Protein AF-A0A066UGZ7-F1 (afdb_monomer)

Foldseek 3Di:
DPQFDPC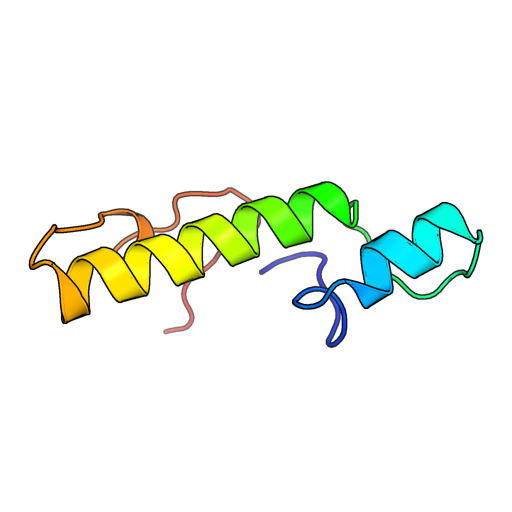LLDCPQVVCVVVVNPDTGPDRSVVSPVVSCLVVVQVCCCPVVVDHDCCVVDPPDPRDDDDD

InterPro domains:
  IPR029058 Alpha/Beta hydrolase fold [G3DSA:3.40.50.1820] (1-59)

Sequence (68 aa):
MAGTQHASFTDVGLLAEEFGVPIGGPNAAARASEITRAYVHAFFDQHLRGEARPVLDQPGYPEVSFCR

Secondary structure (DSSP, 8-state):
-TT--GGGGSTHHHHHHHTT-----SS-HHHHHHHHHHHHHHHHIIIII----GGGTS--STT-----

Structure (mmCIF, N/CA/C/O backbone):
data_AF-A0A066UGZ7-F1
#
_entry.id   AF-A0A066UGZ7-F1
#
loop_
_atom_site.group_PDB
_atom_site.id
_atom_site.type_symbol
_atom_site.label_atom_id
_atom_site.label_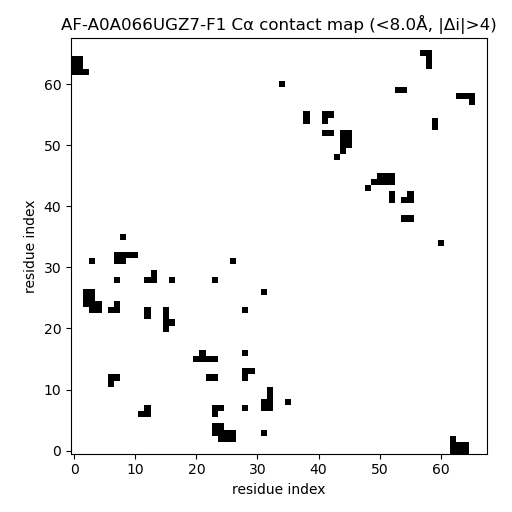alt_id
_atom_site.label_comp_id
_atom_site.label_asym_id
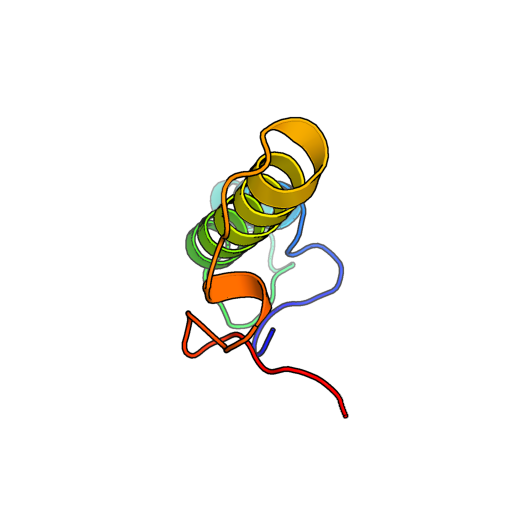_atom_site.label_entity_id
_atom_site.label_seq_id
_atom_site.pdbx_PDB_ins_code
_atom_site.Cartn_x
_atom_site.Cartn_y
_atom_site.Cartn_z
_atom_site.occupancy
_atom_site.B_iso_or_equiv
_atom_site.auth_seq_id
_atom_site.auth_comp_id
_atom_site.auth_asym_id
_atom_si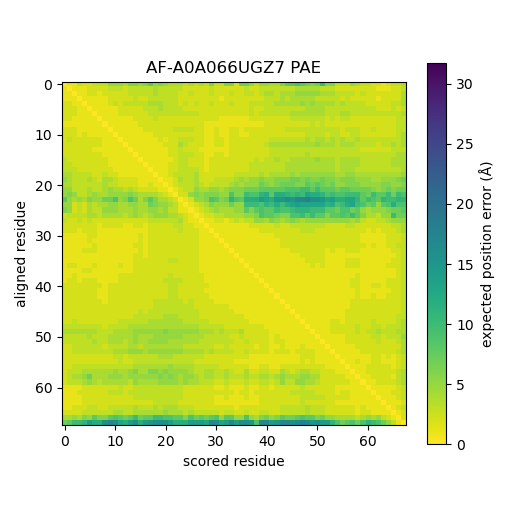te.auth_atom_id
_atom_site.pdbx_PDB_model_num
ATOM 1 N N . MET A 1 1 ? 7.169 -4.381 2.401 1.00 91.62 1 MET A N 1
ATOM 2 C CA . MET A 1 1 ? 6.572 -5.214 1.343 1.00 91.62 1 MET A CA 1
ATOM 3 C C . MET A 1 1 ? 7.699 -5.757 0.476 1.00 91.62 1 MET A C 1
ATOM 5 O O . MET A 1 1 ? 8.505 -4.976 -0.014 1.00 91.62 1 MET A O 1
ATOM 9 N N . ALA A 1 2 ? 7.842 -7.075 0.376 1.00 95.25 2 ALA A N 1
ATOM 10 C CA . ALA A 1 2 ? 8.840 -7.720 -0.463 1.00 95.25 2 ALA A CA 1
ATOM 11 C C . ALA A 1 2 ? 8.534 -7.442 -1.938 1.00 95.25 2 ALA A C 1
ATOM 13 O O . ALA A 1 2 ? 7.372 -7.432 -2.333 1.00 95.25 2 ALA A O 1
ATOM 14 N N . GLY A 1 3 ? 9.573 -7.201 -2.737 1.00 93.62 3 GLY A N 1
ATOM 15 C CA . GLY A 1 3 ? 9.454 -7.018 -4.185 1.00 93.62 3 GLY A CA 1
ATOM 16 C C . GLY A 1 3 ? 8.897 -5.671 -4.665 1.00 93.62 3 GLY A C 1
ATOM 17 O O . GLY A 1 3 ? 8.640 -5.507 -5.856 1.00 93.62 3 GLY A O 1
ATOM 18 N N . THR A 1 4 ? 8.756 -4.684 -3.777 1.00 94.56 4 THR A N 1
ATOM 19 C CA . THR A 1 4 ? 8.442 -3.290 -4.137 1.00 94.56 4 THR A CA 1
ATOM 20 C C . THR A 1 4 ? 9.672 -2.392 -4.121 1.00 94.56 4 THR A C 1
ATOM 22 O O . THR A 1 4 ? 10.598 -2.615 -3.344 1.00 94.56 4 THR A O 1
ATOM 25 N N . GLN A 1 5 ? 9.640 -1.327 -4.921 1.00 92.25 5 GLN A N 1
ATOM 26 C CA . GLN A 1 5 ? 10.574 -0.201 -4.854 1.00 92.25 5 GLN A CA 1
ATOM 27 C C . GLN A 1 5 ? 9.872 1.057 -4.321 1.00 92.25 5 GLN A C 1
ATOM 29 O O . GLN A 1 5 ? 8.671 1.043 -4.061 1.00 92.25 5 GLN A O 1
ATOM 34 N N . HIS A 1 6 ? 10.612 2.163 -4.193 1.00 93.06 6 HIS A N 1
ATOM 35 C CA . HIS A 1 6 ? 10.088 3.439 -3.690 1.00 93.06 6 HIS A CA 1
ATOM 36 C C . HIS A 1 6 ? 8.801 3.885 -4.408 1.00 93.06 6 HIS A C 1
ATOM 38 O O . HIS A 1 6 ? 7.828 4.259 -3.762 1.00 93.06 6 HIS A O 1
ATOM 44 N N . ALA A 1 7 ? 8.767 3.778 -5.740 1.00 92.88 7 ALA A N 1
ATOM 45 C CA . ALA A 1 7 ? 7.635 4.228 -6.550 1.00 92.88 7 ALA A CA 1
ATOM 46 C C . ALA A 1 7 ? 6.432 3.261 -6.563 1.00 92.88 7 ALA A C 1
ATOM 48 O O . ALA A 1 7 ? 5.367 3.627 -7.059 1.00 92.88 7 ALA A O 1
ATOM 49 N N . SER A 1 8 ? 6.563 2.047 -6.015 1.00 93.25 8 SER A N 1
ATOM 50 C CA . SER A 1 8 ? 5.520 1.009 -6.083 1.00 93.25 8 SER A CA 1
ATOM 51 C C . SER A 1 8 ? 4.234 1.351 -5.321 1.00 93.25 8 SER A C 1
ATOM 53 O O . SER A 1 8 ? 3.217 0.704 -5.542 1.00 93.25 8 SER A O 1
ATOM 55 N N . PHE A 1 9 ? 4.263 2.355 -4.442 1.00 95.88 9 PHE A N 1
ATOM 56 C CA . PHE A 1 9 ? 3.102 2.821 -3.668 1.00 95.88 9 PHE A CA 1
ATOM 57 C C . PHE A 1 9 ? 2.348 3.971 -4.357 1.00 95.88 9 PHE A C 1
ATOM 59 O O . PHE A 1 9 ? 1.578 4.691 -3.727 1.00 95.88 9 PHE A O 1
ATOM 66 N N . THR A 1 10 ? 2.600 4.166 -5.650 1.00 95.50 10 THR A N 1
ATOM 67 C CA . THR A 1 10 ? 1.996 5.195 -6.503 1.00 95.50 10 THR A CA 1
ATOM 68 C C . THR A 1 10 ? 1.580 4.569 -7.833 1.00 95.50 10 THR A C 1
ATOM 70 O O . THR A 1 10 ? 1.927 3.422 -8.117 1.00 95.50 10 THR A O 1
ATOM 73 N N . ASP A 1 11 ? 0.912 5.334 -8.696 1.00 95.69 11 ASP A N 1
ATOM 74 C CA . ASP A 1 11 ? 0.558 4.860 -10.039 1.00 95.69 11 ASP A CA 1
ATOM 75 C C . ASP A 1 11 ? 1.750 4.858 -11.018 1.00 95.69 11 ASP A C 1
ATOM 77 O O . ASP A 1 11 ? 1.602 4.428 -12.159 1.00 95.69 11 ASP A O 1
ATOM 81 N N . VAL A 1 12 ? 2.955 5.271 -10.596 1.00 94.88 12 VAL A N 1
ATOM 82 C CA . VAL A 1 12 ? 4.157 5.258 -11.453 1.00 94.88 12 VAL A CA 1
ATOM 83 C C . VAL A 1 12 ? 4.441 3.863 -12.004 1.00 94.88 12 VAL A C 1
ATOM 85 O O . VAL A 1 12 ? 4.750 3.748 -13.182 1.00 94.88 12 VAL A O 1
ATOM 88 N N . GLY A 1 13 ? 4.306 2.807 -11.192 1.00 93.12 13 GLY A N 1
ATOM 89 C CA . GLY A 1 13 ? 4.511 1.432 -11.663 1.00 93.12 13 GLY A CA 1
ATOM 90 C C . GLY A 1 13 ? 3.481 1.005 -12.713 1.00 93.12 13 GLY A C 1
ATOM 91 O O . GLY A 1 13 ?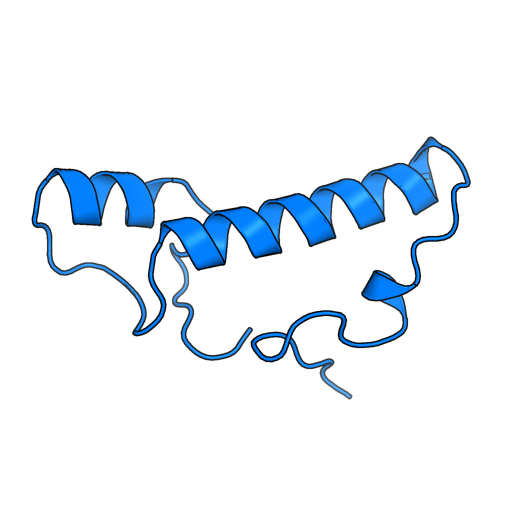 3.844 0.375 -13.698 1.00 93.12 13 GLY A O 1
ATOM 92 N N . LEU A 1 14 ? 2.214 1.398 -12.532 1.00 94.50 14 LEU A N 1
ATOM 93 C CA . LEU A 1 14 ? 1.139 1.100 -13.486 1.00 94.50 14 LEU A CA 1
ATOM 94 C C . LEU A 1 14 ? 1.387 1.802 -14.825 1.00 94.50 14 LEU A C 1
ATOM 96 O O . LEU A 1 14 ? 1.294 1.181 -15.878 1.00 94.50 14 LEU A O 1
ATOM 100 N N . LEU A 1 15 ? 1.748 3.088 -14.781 1.00 95.50 15 LEU A N 1
ATOM 101 C CA . LEU A 1 15 ? 2.073 3.863 -15.978 1.00 95.50 15 LEU A CA 1
ATOM 102 C C . LEU A 1 15 ? 3.353 3.349 -16.651 1.00 95.50 15 LEU A C 1
ATOM 104 O O . LEU A 1 15 ? 3.429 3.301 -17.873 1.00 95.50 15 LEU A O 1
ATOM 108 N N . ALA A 1 16 ? 4.356 2.947 -15.872 1.00 93.50 16 ALA A N 1
ATOM 109 C CA . ALA A 1 16 ? 5.593 2.387 -16.399 1.00 93.50 16 ALA A CA 1
ATOM 110 C C . ALA A 1 16 ? 5.353 1.072 -17.151 1.00 93.50 16 ALA A C 1
ATOM 112 O O . ALA A 1 16 ? 5.868 0.922 -18.255 1.00 93.50 16 ALA A O 1
ATOM 113 N N . GLU A 1 17 ? 4.546 0.157 -16.603 1.00 93.88 17 GLU A N 1
ATOM 114 C CA . GLU A 1 17 ? 4.161 -1.082 -17.291 1.00 93.88 17 GLU A CA 1
ATOM 115 C C . GLU A 1 17 ? 3.380 -0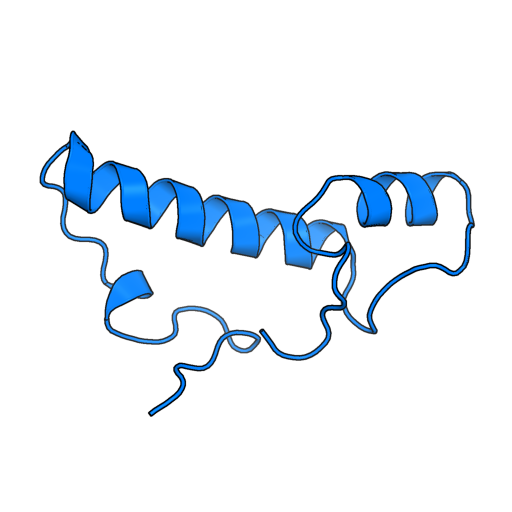.793 -18.580 1.00 93.88 17 GLU A C 1
ATOM 117 O O . GLU A 1 17 ? 3.729 -1.335 -19.628 1.00 93.88 17 GLU A O 1
ATOM 122 N N . GLU A 1 18 ? 2.397 0.113 -18.533 1.00 94.88 18 GLU A N 1
ATOM 123 C CA . GLU A 1 18 ? 1.593 0.503 -19.702 1.00 94.88 18 GLU A CA 1
ATOM 124 C C . GLU A 1 18 ? 2.454 1.086 -20.837 1.00 94.88 18 GLU A C 1
ATOM 126 O O . GLU A 1 18 ? 2.256 0.773 -22.010 1.00 94.88 18 GLU A O 1
ATOM 131 N N . PHE A 1 19 ? 3.449 1.910 -20.498 1.00 95.88 19 PHE A N 1
ATOM 132 C CA . PHE A 1 19 ? 4.335 2.550 -21.476 1.00 95.88 19 PHE A CA 1
ATOM 133 C C . PHE A 1 19 ? 5.626 1.767 -21.767 1.00 95.88 19 PHE A C 1
ATOM 135 O O . PHE A 1 19 ? 6.481 2.258 -22.506 1.00 95.88 19 PHE A O 1
ATOM 142 N N . GLY A 1 20 ? 5.801 0.567 -21.203 1.00 93.31 20 GLY A N 1
ATOM 143 C CA . GLY A 1 20 ? 6.999 -0.258 -21.404 1.00 93.31 20 GLY A CA 1
ATOM 144 C C . GLY A 1 20 ? 8.290 0.339 -20.824 1.00 93.31 20 GLY A C 1
ATOM 145 O O . GLY A 1 20 ? 9.384 0.049 -21.311 1.00 93.31 20 GLY A O 1
ATOM 146 N N . VAL A 1 21 ? 8.188 1.186 -19.798 1.00 92.25 21 VAL A N 1
ATOM 147 C CA . VAL A 1 21 ? 9.334 1.793 -19.115 1.00 92.25 21 VAL A CA 1
ATOM 148 C C . VAL A 1 21 ? 9.842 0.835 -18.027 1.00 92.25 21 VAL A C 1
ATOM 150 O O . VAL A 1 21 ? 9.075 0.460 -17.142 1.00 92.25 21 VAL A O 1
ATOM 153 N N . PRO A 1 22 ? 11.135 0.458 -18.010 1.00 86.06 22 PRO A N 1
ATOM 154 C CA . PRO A 1 22 ? 11.668 -0.543 -17.082 1.00 86.06 22 PRO A CA 1
ATOM 155 C C . PRO A 1 22 ? 11.968 0.044 -15.688 1.00 86.06 22 PRO A C 1
ATOM 157 O O . PRO A 1 22 ? 13.077 -0.080 -15.170 1.00 86.06 22 PRO A O 1
ATOM 160 N N . ILE A 1 23 ? 10.986 0.715 -15.079 1.00 79.69 23 ILE A N 1
ATOM 161 C CA . ILE A 1 23 ? 11.072 1.311 -13.739 1.00 79.69 23 ILE A CA 1
ATOM 162 C C . ILE A 1 23 ? 10.041 0.649 -12.814 1.00 79.69 23 ILE A C 1
ATOM 164 O O . ILE A 1 23 ? 8.901 1.077 -12.688 1.00 79.69 23 ILE A O 1
ATOM 168 N N . GLY A 1 24 ? 10.427 -0.448 -12.162 1.00 74.19 24 GLY A N 1
ATOM 169 C CA . GLY A 1 24 ? 9.510 -1.219 -11.319 1.00 74.19 24 GLY A CA 1
ATOM 170 C C . GLY A 1 24 ? 10.220 -2.238 -10.438 1.00 74.19 24 GLY A C 1
ATOM 171 O O . GLY A 1 24 ? 11.339 -2.661 -10.725 1.00 74.19 24 GLY A O 1
ATOM 172 N N . GLY A 1 25 ? 9.591 -2.604 -9.320 1.00 82.50 25 GLY A N 1
ATOM 173 C CA . GLY A 1 25 ? 10.038 -3.739 -8.510 1.00 82.50 25 GLY A CA 1
ATOM 174 C C . GLY A 1 25 ? 9.764 -5.077 -9.201 1.00 82.50 25 GLY A C 1
ATOM 175 O O . GLY A 1 25 ? 9.065 -5.108 -10.206 1.00 82.50 25 GLY A O 1
ATOM 176 N N . PRO A 1 26 ? 10.297 -6.191 -8.676 1.00 84.75 26 PRO A N 1
ATOM 177 C CA . PRO A 1 26 ? 10.019 -7.523 -9.218 1.00 84.75 26 PRO A CA 1
ATOM 178 C C . PRO A 1 26 ? 8.546 -7.958 -9.085 1.00 84.75 26 PRO A C 1
ATOM 180 O O . PRO A 1 26 ? 8.152 -8.937 -9.710 1.00 84.75 26 PRO A O 1
ATOM 183 N N . ASN A 1 27 ? 7.728 -7.257 -8.293 1.00 86.25 27 ASN A N 1
ATOM 184 C CA . ASN A 1 27 ? 6.281 -7.467 -8.270 1.00 86.25 27 ASN A CA 1
ATOM 185 C C . ASN A 1 27 ? 5.589 -6.722 -9.417 1.00 86.25 27 ASN A C 1
ATOM 187 O O . ASN A 1 27 ? 5.934 -5.577 -9.699 1.00 86.25 27 ASN A O 1
ATOM 191 N N . ALA A 1 28 ? 4.520 -7.317 -9.955 1.00 91.81 28 ALA A N 1
ATOM 192 C CA . ALA A 1 28 ? 3.605 -6.627 -10.863 1.00 91.81 28 ALA A CA 1
ATOM 193 C C . ALA A 1 28 ? 3.013 -5.367 -10.205 1.00 91.81 28 ALA A C 1
ATOM 195 O O . ALA A 1 28 ? 2.572 -5.410 -9.047 1.00 91.81 28 ALA A O 1
ATOM 196 N N . ALA A 1 29 ? 2.948 -4.257 -10.942 1.00 94.25 29 ALA A N 1
ATOM 197 C CA . ALA A 1 29 ? 2.480 -2.976 -10.421 1.00 94.25 29 ALA A CA 1
ATOM 198 C C . ALA A 1 29 ? 1.031 -3.051 -9.926 1.00 94.25 29 ALA A C 1
ATOM 200 O O . ALA A 1 29 ? 0.727 -2.561 -8.839 1.00 94.25 29 ALA A O 1
ATOM 201 N N . ALA A 1 30 ? 0.163 -3.764 -10.650 1.00 96.00 30 ALA A N 1
ATOM 202 C CA . ALA A 1 30 ? -1.221 -4.000 -10.235 1.00 96.00 30 ALA A CA 1
ATOM 203 C C . ALA A 1 30 ? -1.321 -4.645 -8.843 1.00 96.00 30 ALA A C 1
ATOM 205 O O . ALA A 1 30 ? -2.151 -4.241 -8.025 1.00 96.00 30 ALA A O 1
ATOM 206 N N . ARG A 1 31 ? -0.430 -5.597 -8.538 1.00 96.81 31 ARG A N 1
ATOM 207 C CA . ARG A 1 31 ? -0.389 -6.275 -7.239 1.00 96.81 31 ARG A CA 1
ATOM 208 C C . ARG A 1 31 ? 0.081 -5.343 -6.123 1.00 96.81 31 ARG A C 1
ATOM 210 O O . ARG A 1 31 ? -0.492 -5.344 -5.034 1.00 96.81 31 ARG A O 1
ATOM 217 N N . ALA A 1 32 ? 1.085 -4.510 -6.394 1.00 96.12 32 ALA A N 1
ATOM 218 C CA . ALA A 1 32 ? 1.524 -3.480 -5.455 1.00 96.12 32 ALA A CA 1
ATOM 219 C C . ALA A 1 32 ? 0.412 -2.462 -5.152 1.00 96.12 32 ALA A C 1
ATOM 221 O O . ALA A 1 32 ? 0.188 -2.128 -3.985 1.00 96.12 32 ALA A O 1
ATOM 222 N N . SER A 1 33 ? -0.334 -2.024 -6.169 1.00 96.81 33 SER A N 1
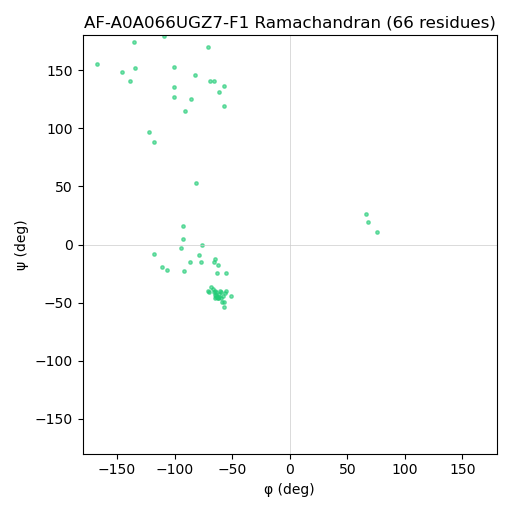ATOM 223 C CA . SER A 1 33 ? -1.460 -1.102 -5.998 1.00 96.81 33 SER A CA 1
ATOM 224 C C . SER A 1 33 ? -2.617 -1.717 -5.206 1.00 96.81 33 SER A C 1
ATOM 226 O O . SER A 1 33 ? -3.191 -1.036 -4.357 1.00 96.81 33 SER A O 1
ATOM 228 N N . GLU A 1 34 ? -2.955 -2.988 -5.444 1.00 98.12 34 GLU A N 1
ATOM 229 C CA . GLU A 1 34 ? -3.975 -3.721 -4.677 1.00 98.12 34 GLU A CA 1
ATOM 230 C C . GLU A 1 34 ? -3.634 -3.736 -3.183 1.00 98.12 34 GLU A C 1
ATOM 232 O O . GLU A 1 34 ? -4.430 -3.293 -2.354 1.00 98.12 34 GLU A O 1
ATOM 237 N N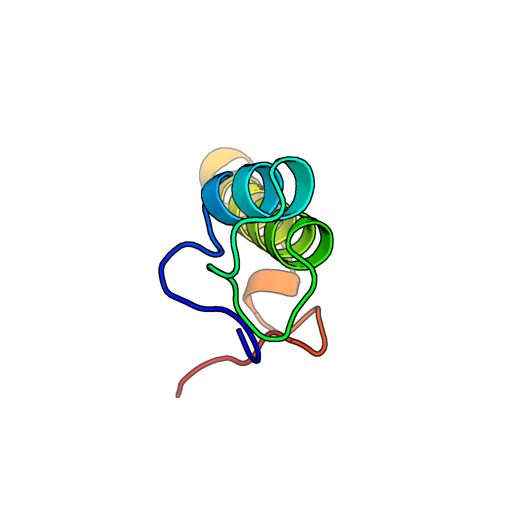 . ILE A 1 35 ? -2.421 -4.182 -2.847 1.00 98.06 35 ILE A N 1
ATOM 238 C CA . ILE A 1 35 ? -1.962 -4.302 -1.459 1.00 98.06 35 ILE A CA 1
ATOM 239 C C . ILE A 1 35 ? -1.894 -2.925 -0.797 1.00 98.06 35 ILE A C 1
ATOM 241 O O . ILE A 1 35 ? -2.368 -2.753 0.326 1.00 98.06 35 ILE A O 1
ATOM 245 N N . THR A 1 36 ? -1.372 -1.918 -1.502 1.00 97.94 36 THR A N 1
ATOM 246 C CA . THR A 1 36 ? -1.316 -0.537 -1.000 1.00 97.94 36 THR A CA 1
ATOM 247 C C . THR A 1 36 ? -2.712 -0.031 -0.638 1.00 97.94 36 THR A C 1
ATOM 249 O O . THR A 1 36 ? -2.924 0.458 0.471 1.00 97.94 36 THR A O 1
ATOM 252 N N . ARG A 1 37 ? -3.692 -0.193 -1.537 1.00 98.44 37 ARG A N 1
ATOM 253 C CA . ARG A 1 37 ? -5.076 0.239 -1.296 1.00 98.44 37 ARG A CA 1
ATOM 254 C C . ARG A 1 37 ? -5.714 -0.521 -0.138 1.00 98.44 37 ARG A C 1
ATOM 256 O O . ARG A 1 37 ? -6.370 0.111 0.681 1.00 98.44 37 ARG A O 1
ATOM 263 N N . ALA A 1 38 ? -5.485 -1.830 -0.028 1.00 98.50 38 ALA A N 1
ATOM 264 C CA . ALA A 1 38 ? -6.007 -2.634 1.074 1.00 98.50 38 ALA A CA 1
ATOM 265 C C . ALA A 1 38 ? -5.515 -2.133 2.442 1.00 98.50 38 ALA A C 1
ATOM 267 O O . ALA A 1 38 ? -6.321 -1.945 3.352 1.00 98.50 38 ALA A O 1
ATOM 268 N N . TYR A 1 39 ? -4.216 -1.849 2.579 1.00 98.44 39 TYR A N 1
ATOM 269 C CA . TYR A 1 39 ? -3.645 -1.355 3.837 1.00 98.44 39 TYR A CA 1
ATOM 270 C C . TYR A 1 39 ? -4.052 0.088 4.156 1.00 98.44 39 TYR A C 1
ATOM 272 O O . TYR A 1 39 ? -4.363 0.395 5.306 1.00 98.44 39 TYR A O 1
ATOM 280 N N . VAL A 1 40 ? -4.107 0.970 3.154 1.00 98.62 40 VAL A N 1
ATOM 281 C CA . VAL A 1 40 ? -4.567 2.357 3.345 1.00 98.62 40 VAL A CA 1
ATOM 282 C C . VAL A 1 40 ? -6.045 2.393 3.741 1.00 98.62 40 VAL A C 1
ATOM 284 O O . VAL A 1 40 ? -6.417 3.104 4.673 1.00 98.62 40 VAL A O 1
ATOM 287 N N . HIS A 1 41 ? -6.885 1.596 3.079 1.00 98.69 41 HIS A N 1
ATOM 288 C CA . HIS A 1 41 ? -8.300 1.468 3.422 1.00 98.69 41 HIS A CA 1
ATOM 289 C C . HIS A 1 41 ? -8.471 0.911 4.837 1.00 98.69 41 HIS A C 1
ATOM 291 O O . HIS A 1 41 ? -9.216 1.475 5.633 1.00 98.69 41 HIS A O 1
ATOM 297 N N . ALA A 1 42 ? -7.726 -0.144 5.180 1.00 98.69 42 ALA A N 1
ATOM 298 C CA . ALA A 1 42 ? -7.763 -0.733 6.510 1.00 98.69 42 ALA A CA 1
ATOM 299 C C . ALA A 1 42 ? -7.403 0.280 7.609 1.00 98.69 42 ALA A C 1
ATOM 301 O O . ALA A 1 42 ? -8.092 0.363 8.624 1.00 98.69 42 ALA A O 1
ATOM 302 N N . PHE A 1 43 ? -6.360 1.083 7.390 1.00 98.75 43 PHE A N 1
ATOM 303 C CA . PHE A 1 43 ? -5.962 2.139 8.317 1.00 98.75 43 PHE A CA 1
ATOM 304 C C . PHE A 1 43 ? -7.095 3.148 8.545 1.00 98.75 43 PHE A C 1
ATOM 306 O O . PHE A 1 43 ? -7.453 3.445 9.687 1.00 98.75 43 PHE A O 1
ATOM 313 N N . PHE A 1 44 ? -7.698 3.656 7.470 1.00 98.88 44 PHE A N 1
ATOM 314 C CA . PHE A 1 44 ? -8.773 4.636 7.595 1.00 98.88 44 PHE A CA 1
ATOM 315 C C . PHE A 1 44 ? -10.050 4.056 8.199 1.00 98.88 44 PHE A C 1
ATOM 317 O O . PHE A 1 44 ? -10.692 4.733 8.997 1.00 98.88 44 PHE A O 1
ATOM 324 N N . ASP A 1 45 ? -10.407 2.813 7.896 1.00 98.81 45 ASP A N 1
ATOM 325 C CA . ASP A 1 45 ? -11.545 2.159 8.541 1.00 98.81 45 ASP A CA 1
ATOM 326 C C . ASP A 1 45 ? -11.345 2.035 10.052 1.00 98.81 45 ASP A C 1
ATOM 328 O O . ASP A 1 45 ? -12.236 2.380 10.831 1.00 98.81 45 ASP A O 1
ATOM 332 N N . GLN A 1 46 ? -10.154 1.622 10.482 1.00 98.75 46 GLN A N 1
ATOM 333 C CA . GLN A 1 46 ? -9.856 1.486 11.902 1.00 98.75 46 GLN A CA 1
ATOM 334 C C . GLN A 1 46 ? -9.899 2.829 12.628 1.00 98.75 46 GLN A C 1
ATOM 336 O O . GLN A 1 46 ? -10.508 2.939 13.692 1.00 98.75 46 GLN A O 1
ATOM 341 N N . HIS A 1 47 ? -9.291 3.867 12.054 1.00 98.62 47 HIS A N 1
ATOM 342 C CA . HIS A 1 47 ? -9.105 5.137 12.756 1.00 98.62 47 HIS A CA 1
ATOM 343 C C . HIS A 1 47 ? -10.221 6.160 12.536 1.00 98.62 47 HIS A C 1
ATOM 345 O O . HIS A 1 47 ? -10.393 7.043 13.372 1.00 98.62 47 HIS A O 1
ATOM 351 N N . LEU A 1 48 ? -10.984 6.056 11.445 1.00 98.75 48 LEU A N 1
ATOM 352 C CA . LEU A 1 48 ? -12.061 6.997 11.121 1.00 98.75 48 LEU A CA 1
ATOM 353 C C . LEU A 1 48 ? -13.456 6.375 11.232 1.00 98.75 48 LEU A C 1
ATOM 355 O O . LEU A 1 48 ? -14.430 7.118 11.345 1.00 98.75 48 LEU A O 1
ATOM 359 N N . ARG A 1 49 ? -13.574 5.040 11.198 1.00 98.44 49 ARG A N 1
ATOM 360 C CA . ARG A 1 49 ? -14.863 4.329 11.295 1.00 98.44 49 ARG A CA 1
ATOM 361 C C . ARG A 1 49 ? -14.978 3.418 12.516 1.00 98.44 49 ARG A C 1
ATOM 363 O O . ARG A 1 49 ? -16.066 2.923 12.787 1.00 98.44 49 ARG A O 1
ATOM 370 N N . GLY A 1 50 ? -13.892 3.210 13.264 1.00 98.25 50 GLY A N 1
ATOM 371 C CA . GLY A 1 50 ? -13.880 2.307 14.419 1.00 98.25 50 GLY A CA 1
ATOM 372 C C . GLY A 1 50 ? -14.044 0.831 14.039 1.00 98.25 50 GLY A C 1
ATOM 373 O O . GLY A 1 50 ? -14.425 0.019 14.878 1.00 98.25 50 GLY A O 1
ATOM 374 N N . GLU A 1 51 ? -13.779 0.475 12.781 1.00 98.44 51 GLU A N 1
ATOM 375 C CA . GLU A 1 51 ? -13.862 -0.900 12.293 1.00 98.44 51 GLU A CA 1
ATOM 376 C C . GLU A 1 51 ? -12.501 -1.583 12.449 1.00 98.44 51 GLU A C 1
ATOM 378 O O . GLU A 1 51 ? -11.535 -1.206 11.790 1.00 98.44 51 GLU A O 1
ATOM 383 N N . ALA A 1 52 ? -12.408 -2.608 13.299 1.00 98.00 52 ALA A N 1
ATOM 384 C CA . ALA A 1 52 ? -11.166 -3.363 13.453 1.00 98.00 52 ALA A CA 1
ATOM 385 C C . ALA A 1 52 ? -10.762 -4.038 12.131 1.00 98.00 52 ALA A C 1
ATOM 387 O O . ALA A 1 52 ? -11.567 -4.724 11.492 1.00 98.00 52 ALA A O 1
ATOM 388 N N . ARG A 1 53 ? -9.496 -3.875 11.732 1.00 98.12 53 ARG A N 1
ATOM 389 C CA . ARG A 1 53 ? -8.957 -4.440 10.490 1.00 98.12 53 ARG A CA 1
ATOM 390 C C . ARG A 1 53 ? -7.759 -5.345 10.796 1.00 98.12 53 ARG A C 1
ATOM 392 O O . ARG A 1 53 ? -6.637 -4.851 10.861 1.00 98.12 53 ARG A O 1
ATOM 399 N N . PRO A 1 54 ? -7.955 -6.679 10.891 1.00 96.56 54 PRO A N 1
ATOM 400 C CA . PRO A 1 54 ? -6.911 -7.627 11.308 1.00 96.56 54 PRO A CA 1
ATOM 401 C C . PRO A 1 54 ? -5.618 -7.586 10.483 1.00 96.56 54 PRO A C 1
ATOM 403 O O . PRO A 1 54 ? -4.557 -7.960 10.967 1.00 96.56 54 PRO A O 1
ATOM 406 N N . VAL A 1 55 ? -5.693 -7.118 9.234 1.00 97.00 55 VAL A N 1
ATOM 407 C CA . VAL A 1 55 ? -4.537 -6.954 8.339 1.00 97.00 55 VAL A CA 1
ATOM 408 C C . VAL A 1 55 ? -3.496 -5.949 8.865 1.00 97.00 55 VAL A C 1
ATOM 410 O O . VAL A 1 55 ? -2.352 -5.960 8.409 1.00 97.00 55 VAL A O 1
ATOM 413 N N . LEU A 1 56 ? -3.880 -5.097 9.826 1.00 97.62 56 LEU A N 1
ATOM 414 C CA . LEU A 1 56 ? -3.000 -4.149 10.516 1.00 97.62 56 LEU A CA 1
ATOM 415 C C . LEU A 1 56 ? -2.286 -4.745 11.735 1.00 97.62 56 LEU A C 1
ATOM 417 O O . LEU A 1 56 ? -1.309 -4.155 12.183 1.00 97.62 56 LEU A O 1
ATOM 421 N N . ASP A 1 57 ? -2.726 -5.901 12.238 1.00 97.12 57 ASP A N 1
ATOM 422 C CA . ASP A 1 57 ? -2.136 -6.573 13.408 1.00 97.12 57 ASP A CA 1
ATOM 423 C C . ASP A 1 57 ? -1.319 -7.814 13.022 1.00 97.12 57 ASP A C 1
ATOM 425 O O . ASP A 1 57 ? -0.440 -8.261 13.759 1.00 97.12 57 ASP A O 1
ATOM 429 N N . GLN A 1 58 ? -1.591 -8.375 11.845 1.00 95.38 58 GLN A N 1
ATOM 430 C CA . GLN A 1 58 ? -0.864 -9.505 11.282 1.00 95.38 58 GLN A CA 1
ATOM 431 C C . GLN A 1 58 ? -0.780 -9.386 9.753 1.00 95.38 58 GLN A C 1
ATOM 433 O O . GLN A 1 58 ? -1.710 -8.870 9.127 1.00 95.38 58 GLN A O 1
ATOM 438 N N . PRO A 1 59 ? 0.296 -9.883 9.113 1.00 95.19 59 PRO A N 1
ATOM 439 C CA . PRO A 1 59 ? 0.401 -9.872 7.658 1.00 95.19 59 PRO A CA 1
ATOM 440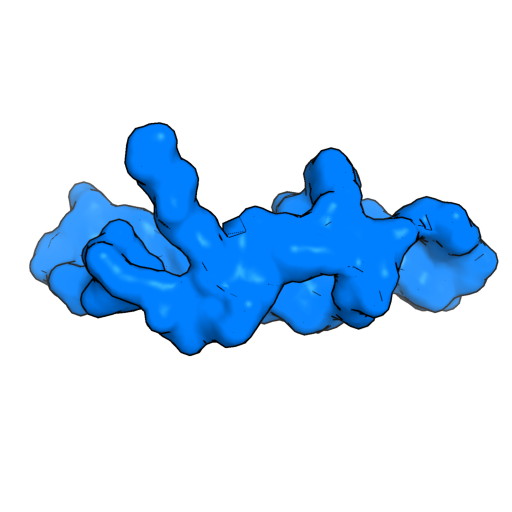 C C . PRO A 1 59 ? -0.768 -10.598 6.979 1.00 95.19 59 PRO A C 1
ATOM 442 O O . PRO A 1 59 ? -0.957 -11.797 7.172 1.00 95.19 59 PRO A O 1
ATOM 445 N N . GLY A 1 60 ? -1.543 -9.878 6.162 1.00 95.94 60 GLY A N 1
ATOM 446 C CA . GLY A 1 60 ? -2.648 -10.453 5.377 1.00 95.94 60 GLY A CA 1
ATOM 447 C C . GLY A 1 60 ? -2.264 -10.855 3.952 1.00 95.94 60 GLY A C 1
ATOM 448 O O . GLY A 1 60 ? -3.094 -11.379 3.216 1.00 95.94 60 GLY A O 1
ATOM 449 N N . TYR A 1 61 ? -1.017 -10.592 3.558 1.00 97.56 61 TYR A N 1
ATOM 450 C CA . TYR A 1 61 ? -0.492 -10.801 2.212 1.00 97.56 61 TYR A CA 1
ATOM 451 C C . TYR A 1 61 ? 0.924 -11.384 2.301 1.00 97.56 61 TYR A C 1
ATOM 453 O O . TYR A 1 61 ? 1.690 -10.931 3.154 1.00 97.56 61 TYR A O 1
ATOM 461 N N . PRO A 1 62 ? 1.308 -12.340 1.433 1.00 96.69 62 PRO A N 1
ATOM 462 C CA . PRO A 1 62 ? 2.641 -12.948 1.470 1.00 96.69 62 PRO A CA 1
ATOM 463 C C . PRO A 1 62 ? 3.769 -11.942 1.196 1.00 96.69 62 PRO A C 1
ATOM 465 O O . PRO A 1 62 ? 4.896 -12.133 1.644 1.00 96.69 62 PRO A O 1
ATOM 468 N N . GLU A 1 63 ? 3.477 -10.850 0.489 1.00 96.88 63 GLU A N 1
ATOM 469 C CA . GLU A 1 63 ? 4.423 -9.772 0.222 1.00 96.88 63 GLU A CA 1
ATOM 470 C C . GLU A 1 63 ? 4.622 -8.851 1.433 1.00 96.88 63 GLU A C 1
ATOM 472 O O . GLU A 1 63 ? 5.564 -8.062 1.450 1.00 96.88 63 GLU A O 1
ATOM 477 N N . VAL A 1 64 ? 3.756 -8.890 2.447 1.00 97.25 64 VAL A N 1
ATOM 478 C CA . VAL A 1 64 ? 3.830 -7.974 3.589 1.00 97.25 64 VAL A CA 1
ATOM 479 C C . VAL A 1 64 ? 4.477 -8.660 4.786 1.00 97.25 64 VAL A C 1
ATOM 481 O O . VAL A 1 64 ? 4.170 -9.791 5.136 1.00 97.25 64 VAL A O 1
ATOM 484 N N . SER A 1 65 ? 5.386 -7.943 5.438 1.00 96.12 65 SER A N 1
ATOM 485 C CA . SER A 1 65 ? 6.013 -8.330 6.697 1.00 96.12 65 SER A CA 1
ATOM 486 C C . SER A 1 65 ? 6.006 -7.134 7.641 1.00 96.12 65 SER A C 1
ATOM 488 O O . SER A 1 65 ? 5.988 -5.984 7.195 1.00 96.12 65 SER A O 1
ATOM 490 N N . PHE A 1 66 ? 5.981 -7.405 8.944 1.00 94.94 66 PHE A N 1
ATOM 491 C CA . PHE A 1 66 ? 6.031 -6.371 9.972 1.00 94.94 66 PHE A CA 1
ATOM 492 C C . PHE A 1 66 ? 7.457 -6.293 10.509 1.00 94.94 66 PHE A C 1
ATOM 494 O O . PHE A 1 66 ? 8.032 -7.310 10.906 1.00 94.94 66 PHE A O 1
ATOM 501 N N . CYS A 1 67 ? 8.027 -5.090 10.496 1.00 89.69 67 CYS A N 1
ATOM 502 C CA . CYS A 1 67 ? 9.305 -4.828 11.145 1.00 89.69 67 CYS A CA 1
ATOM 503 C C . CYS A 1 67 ? 9.116 -4.912 12.666 1.00 89.69 67 CYS A C 1
ATOM 505 O O . CYS A 1 67 ? 8.087 -4.475 13.182 1.00 89.69 67 CYS A O 1
ATOM 507 N N . ARG A 1 68 ? 10.099 -5.481 13.362 1.00 75.19 68 ARG A N 1
ATOM 508 C CA . ARG A 1 68 ? 10.181 -5.466 14.826 1.00 75.19 68 ARG A CA 1
ATOM 509 C C . ARG A 1 68 ? 11.257 -4.495 15.272 1.00 75.19 68 ARG A C 1
ATOM 511 O O . ARG A 1 68 ? 12.259 -4.388 14.530 1.00 75.19 68 ARG A O 1
#

Radius of gyration: 13.38 Å; Cα contacts (8 Å, |Δi|>4): 66; chains: 1; bounding box: 26×20×36 Å

Mean predicted aligned error: 2.85 Å

Solvent-accessible surface area (backbone atoms only — not comparable to full-atom values): 4062 Å² total; per-residue (Å²): 91,66,50,58,46,90,56,34,83,48,66,56,20,48,53,19,61,76,70,69,45,97,59,72,36,88,46,59,39,70,58,39,45,51,53,47,50,53,53,53,50,37,51,48,35,35,75,75,67,71,41,88,44,67,60,80,81,44,70,78,44,94,46,43,71,82,88,128

pLDDT: mean 94.54, std 5.21, range [74.19, 98.88]

Organism: NCBI:txid287986